Protein AF-A0A2E0TQI2-F1 (afdb_monomer_lite)

Structure (mmCIF, N/CA/C/O backbone):
data_AF-A0A2E0TQI2-F1
#
_entry.id   AF-A0A2E0TQI2-F1
#
loop_
_atom_site.group_PDB
_atom_site.id
_atom_site.type_symbol
_atom_site.label_atom_id
_atom_site.label_alt_id
_atom_site.label_comp_id
_atom_site.label_asym_id
_atom_site.label_entity_id
_atom_site.label_seq_id
_atom_site.pdbx_PDB_ins_code
_atom_site.Cartn_x
_atom_site.Cartn_y
_atom_site.Cartn_z
_atom_site.occupancy
_atom_site.B_iso_or_equiv
_atom_site.auth_seq_id
_atom_site.auth_comp_id
_atom_site.auth_asym_id
_atom_site.auth_atom_id
_atom_site.pdbx_PDB_model_num
ATOM 1 N N . MET A 1 1 ? -27.363 -9.338 -0.831 1.00 53.69 1 MET A N 1
ATOM 2 C CA . MET A 1 1 ? -25.923 -9.443 -0.491 1.00 53.69 1 MET A CA 1
ATOM 3 C C . MET A 1 1 ? -25.795 -8.972 0.951 1.00 53.69 1 MET A C 1
ATOM 5 O O . MET A 1 1 ? -26.418 -7.969 1.257 1.00 53.69 1 MET A O 1
ATOM 9 N N . LYS A 1 2 ? -25.133 -9.708 1.853 1.00 69.56 2 LYS A N 1
ATOM 10 C CA . LYS A 1 2 ? -25.004 -9.279 3.259 1.00 69.56 2 LYS A CA 1
ATOM 11 C C . LYS A 1 2 ? -24.060 -8.075 3.327 1.00 69.56 2 LYS A C 1
ATOM 13 O O . LYS A 1 2 ? -22.975 -8.151 2.749 1.00 69.56 2 LYS A O 1
ATOM 18 N N . ASP A 1 3 ? -24.456 -7.010 4.017 1.00 83.31 3 ASP A N 1
ATOM 19 C CA . ASP A 1 3 ? -23.574 -5.866 4.237 1.00 83.31 3 ASP A CA 1
ATOM 20 C C . ASP A 1 3 ? -22.391 -6.294 5.104 1.00 83.31 3 ASP A C 1
ATOM 22 O O . ASP A 1 3 ? -22.554 -6.829 6.202 1.00 83.31 3 ASP A O 1
ATOM 26 N N . LEU A 1 4 ? -21.185 -6.103 4.568 1.00 86.12 4 LEU A N 1
ATOM 27 C CA . LEU A 1 4 ? -19.954 -6.399 5.286 1.00 86.12 4 LEU A CA 1
ATOM 28 C C . LEU A 1 4 ? -19.743 -5.354 6.373 1.00 86.12 4 LEU A C 1
ATOM 30 O O . LEU A 1 4 ? -19.787 -4.144 6.107 1.00 86.12 4 LEU A O 1
ATOM 34 N N . THR A 1 5 ? -19.403 -5.825 7.570 1.00 93.19 5 THR A N 1
ATOM 35 C CA . THR A 1 5 ? -18.868 -4.951 8.612 1.00 93.19 5 THR A CA 1
ATOM 36 C C . THR A 1 5 ? -17.603 -4.249 8.098 1.00 93.19 5 THR A C 1
ATOM 38 O O . THR A 1 5 ? -16.902 -4.788 7.228 1.00 93.19 5 THR A O 1
ATOM 41 N N . PRO A 1 6 ? -17.248 -3.066 8.635 1.00 92.88 6 PRO A N 1
ATOM 42 C CA . PRO A 1 6 ? -16.005 -2.390 8.261 1.00 92.88 6 PRO A CA 1
ATOM 43 C C . PRO A 1 6 ? -14.792 -3.320 8.368 1.00 92.88 6 PRO A C 1
ATOM 45 O O . PRO A 1 6 ? -13.967 -3.393 7.461 1.00 92.88 6 PRO A O 1
ATOM 48 N N . ARG A 1 7 ? -14.742 -4.132 9.431 1.00 93.50 7 ARG A N 1
ATOM 49 C CA . ARG A 1 7 ? -13.657 -5.085 9.657 1.00 93.50 7 ARG A CA 1
ATOM 50 C C . ARG A 1 7 ? -13.542 -6.133 8.548 1.00 93.50 7 ARG A C 1
ATOM 52 O O . ARG A 1 7 ? -12.445 -6.339 8.032 1.00 93.50 7 ARG A O 1
ATOM 59 N N . GLU A 1 8 ? -14.647 -6.774 8.175 1.00 95.56 8 GLU A N 1
ATOM 60 C CA . GLU A 1 8 ? -14.658 -7.780 7.104 1.00 95.56 8 GLU A CA 1
ATOM 61 C C . GLU A 1 8 ? -14.250 -7.164 5.762 1.00 95.56 8 GLU A C 1
ATOM 63 O O . GLU A 1 8 ? -13.475 -7.756 5.009 1.00 95.56 8 GLU A O 1
ATOM 68 N N . ARG A 1 9 ? -14.708 -5.939 5.481 1.00 96.62 9 ARG A N 1
ATOM 69 C CA . ARG A 1 9 ? -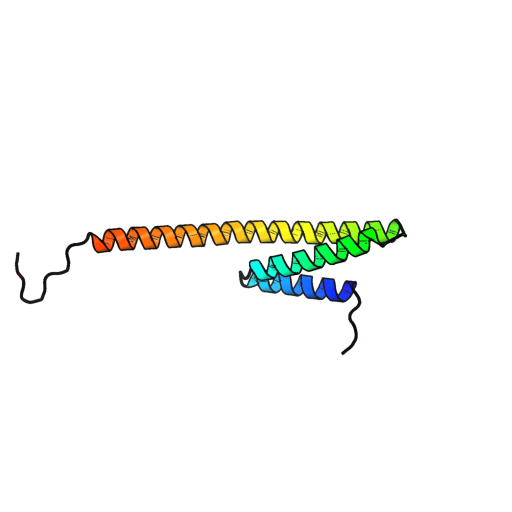14.332 -5.199 4.271 1.00 96.62 9 ARG A CA 1
ATOM 70 C C . ARG A 1 9 ? -12.830 -4.936 4.208 1.00 96.62 9 ARG A C 1
ATOM 72 O O . ARG A 1 9 ? -12.211 -5.173 3.168 1.00 96.62 9 ARG A O 1
ATOM 79 N N . TRP A 1 10 ? -12.229 -4.494 5.313 1.00 97.81 10 TRP A N 1
ATOM 80 C CA . TRP A 1 10 ? -10.784 -4.280 5.384 1.00 97.81 10 TRP A CA 1
ATOM 81 C C . TRP A 1 10 ? -10.017 -5.572 5.133 1.00 97.81 10 TRP A C 1
ATOM 83 O O . TRP A 1 10 ? -9.047 -5.569 4.377 1.00 97.81 10 TRP A O 1
ATOM 93 N N . ASP A 1 11 ? -10.460 -6.684 5.719 1.00 96.94 11 ASP A N 1
ATOM 94 C CA . ASP A 1 11 ? -9.809 -7.980 5.537 1.00 96.94 11 ASP A CA 1
ATOM 95 C C . ASP A 1 11 ? -9.910 -8.462 4.073 1.00 96.94 11 ASP A C 1
ATOM 97 O O . ASP A 1 11 ? -8.914 -8.928 3.510 1.00 96.94 11 ASP A O 1
ATOM 101 N N . VAL A 1 12 ? -11.042 -8.234 3.393 1.00 97.50 12 VAL A N 1
ATOM 102 C CA . VAL A 1 12 ? -11.177 -8.477 1.943 1.00 97.50 12 VAL A CA 1
ATOM 103 C C . VAL A 1 12 ? -10.171 -7.646 1.143 1.00 97.50 12 VAL A C 1
ATOM 105 O O . VAL A 1 12 ? -9.464 -8.186 0.287 1.00 97.50 12 VAL A O 1
ATOM 108 N N . TRP A 1 13 ? -10.052 -6.346 1.420 1.00 98.19 13 TRP A N 1
ATOM 109 C CA . TRP A 1 13 ? -9.090 -5.488 0.721 1.00 98.19 13 TRP A CA 1
ATOM 110 C C . TRP A 1 13 ? -7.640 -5.867 1.012 1.00 98.19 13 TRP A C 1
ATOM 112 O O . TRP A 1 13 ? -6.810 -5.818 0.105 1.00 98.19 13 TRP A O 1
ATOM 122 N N . MET A 1 14 ? -7.329 -6.319 2.226 1.00 98.19 14 MET A N 1
ATOM 123 C CA . MET A 1 14 ? -6.005 -6.843 2.573 1.00 98.19 14 MET A CA 1
ATOM 124 C C . MET A 1 14 ? -5.658 -8.094 1.756 1.00 98.19 14 MET A C 1
ATOM 126 O O . MET A 1 14 ? -4.534 -8.218 1.258 1.00 98.19 14 MET A O 1
ATOM 130 N N . VAL A 1 15 ? -6.617 -9.008 1.569 1.00 98.06 15 VAL A N 1
ATOM 131 C CA . VAL A 1 15 ? -6.437 -10.194 0.716 1.00 98.06 15 VAL A CA 1
ATOM 132 C C . VAL A 1 15 ? -6.270 -9.793 -0.750 1.00 98.06 15 VAL A C 1
ATOM 134 O O . VAL A 1 15 ? -5.374 -10.308 -1.424 1.00 98.06 15 VAL A O 1
ATOM 137 N N . GLN A 1 16 ? -7.081 -8.857 -1.247 1.00 98.25 16 GLN A N 1
ATOM 138 C CA . GLN A 1 16 ? -6.953 -8.336 -2.611 1.00 98.25 16 GLN A CA 1
ATOM 139 C C . GLN A 1 16 ? -5.583 -7.692 -2.838 1.00 98.25 16 GLN A C 1
ATOM 141 O O . GLN A 1 16 ? -4.908 -8.046 -3.803 1.00 98.25 16 GLN A O 1
ATOM 146 N N . ALA A 1 17 ? -5.122 -6.840 -1.918 1.00 98.38 17 ALA A N 1
ATOM 147 C CA . ALA A 1 17 ? -3.803 -6.220 -1.988 1.00 98.38 17 ALA A CA 1
ATOM 148 C C . ALA A 1 17 ? -2.686 -7.265 -2.101 1.00 98.38 17 ALA A C 1
ATOM 150 O O . ALA A 1 17 ? -1.793 -7.156 -2.940 1.00 98.38 17 ALA A O 1
ATOM 151 N N . GLN A 1 18 ? -2.763 -8.327 -1.294 1.00 97.88 18 GLN A N 1
ATOM 152 C CA . GLN A 1 18 ? -1.792 -9.416 -1.332 1.00 97.88 18 GLN A CA 1
ATOM 153 C C . GLN A 1 18 ? -1.830 -10.193 -2.656 1.00 97.88 18 GLN A C 1
ATOM 155 O O . GLN A 1 18 ? -0.776 -10.614 -3.137 1.00 97.88 18 GLN A O 1
ATOM 160 N N . ARG A 1 19 ? -3.016 -10.401 -3.242 1.00 98.38 19 ARG A N 1
ATOM 161 C CA . ARG A 1 19 ? -3.175 -11.064 -4.547 1.00 98.38 19 ARG A CA 1
ATOM 162 C C . ARG A 1 19 ? -2.636 -10.205 -5.689 1.00 98.38 19 ARG A C 1
ATOM 164 O O . ARG A 1 19 ? -1.938 -10.743 -6.540 1.00 98.38 19 ARG A O 1
ATOM 171 N N . PHE A 1 20 ? -2.896 -8.899 -5.677 1.00 98.50 20 PHE A N 1
ATOM 172 C CA . PHE A 1 20 ? -2.345 -7.968 -6.662 1.00 98.50 20 PHE A CA 1
ATOM 173 C C . PHE A 1 20 ? -0.819 -7.921 -6.598 1.00 98.50 20 PHE A C 1
ATOM 175 O O . PHE A 1 20 ? -0.162 -8.121 -7.615 1.00 98.50 20 PHE A O 1
ATOM 182 N N . ALA A 1 21 ? -0.246 -7.809 -5.398 1.00 97.81 21 ALA A N 1
ATOM 183 C CA . ALA A 1 21 ? 1.205 -7.801 -5.224 1.00 97.81 21 ALA A CA 1
ATOM 184 C C . ALA A 1 21 ? 1.885 -9.109 -5.669 1.00 97.81 21 ALA A C 1
ATOM 186 O O . ALA A 1 21 ? 3.018 -9.074 -6.134 1.00 97.81 21 ALA A O 1
ATOM 187 N N . ARG A 1 22 ? 1.211 -10.265 -5.550 1.00 97.19 22 ARG A N 1
ATOM 188 C CA . ARG A 1 22 ? 1.719 -11.552 -6.074 1.00 97.19 22 ARG A CA 1
ATOM 189 C C . ARG A 1 22 ? 1.765 -11.608 -7.600 1.00 97.19 22 ARG A C 1
ATOM 191 O O . ARG A 1 22 ? 2.492 -12.430 -8.135 1.00 97.19 22 ARG A O 1
ATOM 198 N N . ARG A 1 23 ? 0.972 -10.779 -8.276 1.00 97.81 23 ARG A N 1
ATOM 199 C CA . ARG A 1 23 ? 0.923 -10.664 -9.739 1.00 97.81 23 ARG A CA 1
ATOM 200 C C . ARG A 1 23 ? 1.689 -9.438 -10.241 1.00 97.81 23 ARG A C 1
ATOM 202 O O . ARG A 1 23 ? 1.418 -8.985 -11.342 1.00 97.81 23 ARG A O 1
ATOM 209 N N . GLU A 1 24 ? 2.543 -8.852 -9.397 1.00 97.31 24 GLU A N 1
ATOM 210 C CA . GLU A 1 24 ? 3.282 -7.610 -9.679 1.00 97.31 24 GLU A CA 1
ATOM 211 C C . GLU A 1 24 ? 2.391 -6.405 -10.046 1.00 97.31 24 GLU A C 1
ATOM 213 O O . GLU A 1 24 ? 2.872 -5.364 -10.483 1.00 97.31 24 GLU A O 1
ATOM 218 N N . ASN A 1 25 ? 1.079 -6.486 -9.791 1.00 97.88 25 ASN A N 1
ATOM 219 C CA . ASN A 1 25 ? 0.162 -5.362 -9.943 1.00 97.88 25 ASN A CA 1
ATOM 220 C C . ASN A 1 25 ? 0.239 -4.481 -8.688 1.00 97.88 25 ASN A C 1
ATOM 222 O O . ASN A 1 25 ? -0.637 -4.471 -7.818 1.00 97.88 25 ASN A O 1
ATOM 226 N N . TYR A 1 26 ? 1.367 -3.795 -8.542 1.00 97.75 26 TYR A N 1
ATOM 227 C CA . TYR A 1 26 ? 1.676 -3.052 -7.329 1.00 97.75 26 TYR A CA 1
ATOM 228 C C . TYR A 1 26 ? 0.807 -1.808 -7.135 1.00 97.75 26 TYR A C 1
ATOM 230 O O . TYR A 1 26 ? 0.516 -1.456 -5.993 1.00 97.75 26 TYR A O 1
ATOM 238 N N . ILE A 1 27 ? 0.358 -1.166 -8.217 1.00 97.12 27 ILE A N 1
ATOM 239 C CA . ILE A 1 27 ? -0.497 0.026 -8.139 1.00 97.12 27 ILE A CA 1
ATOM 240 C C . ILE A 1 27 ? -1.834 -0.320 -7.481 1.00 97.12 27 ILE A C 1
ATOM 242 O O . ILE A 1 27 ? -2.203 0.311 -6.488 1.00 97.12 27 ILE A O 1
ATOM 246 N N . ASP A 1 28 ? -2.501 -1.383 -7.935 1.00 98.25 28 ASP A N 1
ATOM 247 C CA . ASP A 1 28 ? -3.760 -1.825 -7.329 1.00 98.25 28 ASP A CA 1
ATOM 248 C C . ASP A 1 28 ? -3.552 -2.351 -5.904 1.00 98.25 28 ASP A C 1
ATOM 250 O O . ASP A 1 28 ? -4.381 -2.117 -5.018 1.00 98.25 28 ASP A O 1
ATOM 254 N N . ALA A 1 29 ? -2.421 -3.017 -5.639 1.00 98.56 29 ALA A N 1
ATOM 255 C CA . ALA A 1 29 ? -2.073 -3.459 -4.292 1.00 98.56 29 ALA A CA 1
ATOM 256 C C . ALA A 1 29 ? -1.948 -2.281 -3.310 1.00 98.56 29 ALA A C 1
ATOM 258 O O . ALA A 1 29 ? -2.539 -2.302 -2.225 1.00 98.56 29 ALA A O 1
ATOM 259 N N . LEU A 1 30 ? -1.206 -1.242 -3.699 1.00 98.50 30 LEU A N 1
ATOM 260 C CA . LEU A 1 30 ? -1.024 -0.026 -2.908 1.00 98.50 30 LEU A CA 1
ATOM 261 C C . LEU A 1 30 ? -2.334 0.758 -2.775 1.00 98.50 30 LEU A C 1
ATOM 263 O O . LEU A 1 30 ? -2.624 1.268 -1.692 1.00 98.50 30 LEU A O 1
ATOM 267 N N . GLY A 1 31 ? -3.159 0.792 -3.826 1.00 98.38 31 GLY A N 1
ATOM 268 C CA . GLY A 1 31 ? -4.490 1.397 -3.804 1.00 98.38 31 GLY A CA 1
ATOM 269 C C . GLY A 1 31 ? -5.398 0.769 -2.745 1.00 98.38 31 GLY A C 1
ATOM 270 O O . GLY A 1 31 ? -5.974 1.480 -1.920 1.00 98.38 31 GLY A O 1
ATOM 271 N N . ARG A 1 32 ? -5.459 -0.569 -2.682 1.00 98.38 32 ARG A N 1
ATOM 272 C CA . ARG A 1 32 ? -6.238 -1.283 -1.654 1.00 98.38 32 ARG A CA 1
ATOM 273 C C . ARG A 1 32 ? -5.745 -0.990 -0.240 1.00 98.38 32 ARG A C 1
ATOM 275 O O . ARG A 1 32 ? -6.559 -0.751 0.646 1.00 98.38 32 ARG A O 1
ATOM 282 N N . LEU A 1 33 ? -4.430 -0.949 -0.024 1.00 98.50 33 LEU A N 1
ATOM 283 C CA . LEU A 1 33 ? -3.871 -0.627 1.294 1.00 98.50 33 LEU A CA 1
ATOM 284 C C . LEU A 1 33 ? -4.121 0.824 1.703 1.00 98.50 33 LEU A C 1
ATOM 286 O O . LEU A 1 33 ? -4.359 1.083 2.880 1.00 98.50 33 LEU A O 1
ATOM 290 N N . ARG A 1 34 ? -4.124 1.762 0.750 1.00 98.38 34 ARG A N 1
ATOM 291 C CA . ARG A 1 34 ? -4.495 3.158 1.007 1.00 98.38 34 ARG A CA 1
ATOM 292 C C . ARG A 1 34 ? -5.954 3.282 1.448 1.00 98.38 34 ARG A C 1
ATOM 294 O O . ARG A 1 34 ? -6.221 4.034 2.378 1.00 98.38 34 ARG A O 1
ATOM 301 N N . LEU A 1 35 ? -6.871 2.539 0.824 1.00 97.81 35 LEU A N 1
ATOM 302 C CA . LEU A 1 35 ? -8.283 2.523 1.228 1.00 97.81 35 LEU A CA 1
ATOM 303 C C . LEU A 1 35 ? -8.463 1.980 2.649 1.00 97.81 35 LEU A C 1
ATOM 305 O O . LEU A 1 35 ? -9.151 2.609 3.447 1.00 97.81 35 LEU A O 1
ATOM 309 N N . VAL A 1 36 ? -7.797 0.867 2.985 1.00 98.31 36 VAL A N 1
ATOM 310 C CA . VAL A 1 36 ? -7.828 0.319 4.352 1.00 98.31 36 VAL A CA 1
ATOM 311 C C . VAL A 1 36 ? -7.287 1.336 5.355 1.00 98.31 36 VAL A C 1
ATOM 313 O O . VAL A 1 36 ? -7.918 1.562 6.378 1.00 98.31 36 VAL A O 1
ATOM 316 N N . LEU A 1 37 ? -6.138 1.962 5.077 1.00 98.44 37 LEU A N 1
ATOM 317 C CA . LEU A 1 37 ? -5.566 2.966 5.980 1.00 98.44 37 LEU A CA 1
ATOM 318 C C . LEU A 1 37 ? -6.514 4.146 6.195 1.00 98.44 37 LEU A C 1
ATOM 320 O O . LEU A 1 37 ? -6.695 4.550 7.333 1.00 98.44 37 LEU A O 1
ATOM 324 N N . ARG A 1 38 ? -7.153 4.654 5.136 1.00 98.38 38 ARG A N 1
ATOM 325 C CA . ARG A 1 38 ? -8.118 5.754 5.256 1.00 98.38 38 ARG A CA 1
ATOM 326 C C . ARG A 1 38 ? -9.277 5.391 6.188 1.00 98.38 38 ARG A C 1
ATOM 328 O O . ARG A 1 38 ? -9.537 6.124 7.131 1.00 98.38 38 ARG A O 1
ATOM 335 N N . GLU A 1 39 ? -9.932 4.253 5.957 1.00 98.25 39 GLU A N 1
ATOM 336 C CA . GLU A 1 39 ? -11.081 3.851 6.784 1.00 98.25 39 GLU A CA 1
ATOM 337 C C . GLU A 1 39 ? -10.683 3.516 8.228 1.00 98.25 39 GLU A C 1
ATOM 339 O O . GLU A 1 39 ? -11.443 3.768 9.159 1.00 98.25 39 GLU A O 1
ATOM 344 N N . VAL A 1 40 ? -9.488 2.957 8.440 1.00 98.12 40 VAL A N 1
ATOM 345 C CA . VAL A 1 40 ? -8.985 2.701 9.795 1.00 98.12 40 VAL A CA 1
ATOM 346 C C . VAL A 1 40 ? -8.659 4.011 10.511 1.00 98.12 40 VAL A C 1
ATOM 348 O O . VAL A 1 40 ? -8.917 4.102 11.706 1.00 98.12 40 VAL A O 1
ATOM 351 N N . ASP A 1 41 ? -8.134 5.021 9.817 1.00 98.31 41 ASP A N 1
ATOM 352 C CA . ASP A 1 41 ? -7.827 6.331 10.407 1.00 98.31 41 ASP A CA 1
ATOM 353 C C . ASP A 1 41 ? -9.109 7.047 10.846 1.00 98.31 41 ASP A C 1
ATOM 355 O O . ASP A 1 41 ? -9.171 7.569 11.960 1.00 98.31 41 ASP A O 1
ATOM 359 N N . GLU A 1 42 ? -10.158 6.979 10.025 1.00 98.00 42 GLU A N 1
ATOM 360 C CA . GLU A 1 42 ? -11.501 7.455 10.375 1.00 98.00 42 GLU A CA 1
ATOM 361 C C . GLU A 1 42 ? -12.065 6.700 11.593 1.00 98.00 42 GLU A C 1
ATOM 363 O O . GLU A 1 42 ? -12.552 7.321 12.538 1.00 98.00 42 GLU A O 1
ATOM 368 N N . ALA A 1 43 ? -11.929 5.369 11.631 1.00 97.56 43 ALA A N 1
ATOM 369 C CA . ALA A 1 43 ? -12.379 4.562 12.766 1.00 97.56 43 ALA A CA 1
ATOM 370 C C . ALA A 1 43 ? -11.602 4.868 14.061 1.00 97.56 43 ALA A C 1
ATOM 372 O O . ALA A 1 43 ? -12.197 4.931 15.131 1.00 97.56 43 ALA A O 1
ATOM 373 N N . VAL A 1 44 ? -10.284 5.089 13.986 1.00 97.75 44 VAL A N 1
ATOM 374 C CA . VAL A 1 44 ? -9.454 5.490 15.140 1.00 97.75 44 VAL A CA 1
ATOM 375 C C . VAL A 1 44 ? -9.873 6.861 15.674 1.00 97.75 44 VAL A C 1
ATOM 377 O O . VAL A 1 44 ? -9.835 7.080 16.886 1.00 97.75 44 VAL A O 1
ATOM 380 N N . ALA A 1 45 ? -10.241 7.790 14.787 1.00 97.56 45 ALA A N 1
ATOM 381 C CA . ALA A 1 45 ? -10.685 9.126 15.170 1.00 97.56 45 ALA A CA 1
ATOM 382 C C . ALA A 1 45 ? -12.063 9.112 15.852 1.00 97.56 45 ALA A C 1
ATOM 384 O O . ALA A 1 45 ? -12.271 9.868 16.798 1.00 97.56 45 ALA A O 1
ATOM 385 N N . ALA A 1 46 ? -12.971 8.243 15.399 1.00 97.31 46 ALA A N 1
ATOM 386 C CA . ALA A 1 46 ? -14.327 8.124 15.934 1.00 97.31 46 ALA A CA 1
ATOM 387 C C . ALA A 1 46 ? -14.434 7.254 17.203 1.00 97.31 46 ALA A C 1
ATOM 389 O O . ALA A 1 46 ? -15.426 7.350 17.922 1.00 97.31 46 ALA A O 1
ATOM 390 N N . GLU A 1 47 ? -13.448 6.396 17.480 1.00 97.69 47 GLU A N 1
ATOM 391 C CA . GLU A 1 47 ? -13.487 5.469 18.615 1.00 97.69 47 GLU A CA 1
ATOM 392 C C . GLU A 1 47 ? -13.209 6.173 19.953 1.00 97.69 47 GLU A C 1
ATOM 394 O O . GLU A 1 47 ? -12.153 6.788 20.151 1.00 97.69 47 GLU A O 1
ATOM 399 N N . ALA A 1 48 ? -14.154 6.033 20.885 1.00 97.06 48 ALA A N 1
ATOM 400 C CA . ALA A 1 48 ? -14.097 6.634 22.213 1.00 97.06 48 ALA A CA 1
ATOM 401 C C . ALA A 1 48 ? -13.475 5.694 23.254 1.00 97.06 48 ALA A C 1
ATOM 403 O O . ALA A 1 48 ? -12.837 6.177 24.189 1.00 97.06 48 ALA A O 1
ATOM 404 N N . ASP A 1 49 ? -13.620 4.370 23.100 1.00 98.00 49 ASP A N 1
ATOM 405 C CA . ASP A 1 49 ? -13.006 3.407 24.018 1.00 98.00 49 ASP A CA 1
ATOM 406 C C . ASP A 1 49 ? -11.481 3.336 23.786 1.00 98.00 49 ASP A C 1
ATOM 408 O O . ASP A 1 49 ? -11.035 2.881 22.723 1.00 98.00 49 ASP A O 1
ATOM 412 N N . PRO A 1 50 ? -10.640 3.701 24.777 1.00 97.38 50 PRO A N 1
ATOM 413 C CA . PRO A 1 50 ? -9.186 3.633 24.641 1.00 97.38 50 PRO A CA 1
ATOM 414 C C . PRO A 1 50 ? -8.668 2.226 24.308 1.00 97.38 50 PRO A C 1
ATOM 416 O O . PRO A 1 50 ? -7.662 2.080 23.601 1.00 97.38 50 PRO A O 1
ATOM 419 N N . ALA A 1 51 ? -9.330 1.172 24.796 1.00 97.62 51 ALA A N 1
ATOM 420 C CA . ALA A 1 51 ? -8.911 -0.202 24.543 1.00 97.62 51 ALA A CA 1
ATOM 421 C C . ALA A 1 51 ? -9.200 -0.624 23.093 1.00 97.62 51 ALA A C 1
ATOM 423 O O . ALA A 1 51 ? -8.323 -1.200 22.433 1.00 97.62 51 ALA A O 1
ATOM 424 N N . ALA A 1 52 ? -10.394 -0.322 22.577 1.00 96.94 52 ALA A N 1
ATOM 425 C CA . ALA A 1 52 ? -10.746 -0.511 21.172 1.00 96.94 52 ALA A CA 1
ATOM 426 C C . ALA A 1 52 ? -9.863 0.336 20.242 1.00 96.94 52 ALA A C 1
ATOM 428 O O . ALA A 1 52 ? -9.278 -0.199 19.292 1.00 96.94 52 ALA A O 1
ATOM 429 N N . LYS A 1 53 ? -9.645 1.613 20.574 1.00 98.12 53 LYS A N 1
ATOM 430 C CA . LYS A 1 53 ? -8.786 2.524 19.809 1.00 98.12 53 LYS A CA 1
ATOM 431 C C . LYS A 1 53 ? -7.363 1.988 19.661 1.00 98.12 53 LYS A C 1
ATOM 433 O O . LYS A 1 53 ? -6.845 1.883 18.549 1.00 98.12 53 LYS A O 1
ATOM 438 N N . LYS A 1 54 ? -6.766 1.493 20.750 1.00 98.19 54 LYS A N 1
ATOM 439 C CA . LYS A 1 54 ? -5.437 0.857 20.726 1.00 98.19 54 LYS A CA 1
ATOM 440 C C . LYS A 1 54 ? -5.383 -0.380 19.819 1.00 98.19 54 LYS A C 1
ATOM 442 O O . LYS A 1 54 ? -4.349 -0.667 19.208 1.00 98.19 54 LYS A O 1
ATOM 447 N N . LYS A 1 55 ? -6.472 -1.154 19.715 1.00 97.62 55 LYS A N 1
ATOM 448 C CA . LYS A 1 55 ? -6.549 -2.295 18.780 1.00 97.62 55 LYS A CA 1
ATOM 449 C C . LYS A 1 55 ? -6.570 -1.817 17.325 1.00 97.62 55 LYS A C 1
ATOM 451 O O . LYS A 1 55 ? -5.876 -2.419 16.499 1.00 97.62 55 LYS A O 1
ATOM 456 N N . LEU A 1 56 ? -7.306 -0.745 17.026 1.00 98.12 56 LEU A N 1
ATOM 457 C CA . LEU A 1 56 ? -7.355 -0.135 15.695 1.00 98.12 56 LEU A CA 1
ATOM 458 C C . LEU A 1 56 ? -5.997 0.447 15.287 1.00 98.12 56 LEU A C 1
ATOM 460 O O . LEU A 1 56 ? -5.512 0.136 14.203 1.00 98.12 56 LEU A O 1
ATOM 464 N N . GLU A 1 57 ? -5.310 1.164 16.175 1.00 98.19 57 GLU A N 1
ATOM 465 C CA . GLU A 1 57 ? -3.962 1.694 15.917 1.00 98.19 57 GLU A CA 1
ATOM 466 C C . GLU A 1 57 ? -2.946 0.580 15.628 1.00 98.19 57 GLU A C 1
ATOM 468 O O . GLU A 1 57 ? -2.163 0.649 14.676 1.00 98.19 57 GLU A O 1
ATOM 473 N N . ARG A 1 58 ? -2.988 -0.522 16.387 1.00 98.31 58 ARG A N 1
ATOM 474 C CA . ARG A 1 58 ? -2.156 -1.703 16.096 1.00 98.31 58 ARG A CA 1
ATOM 475 C C . ARG A 1 58 ? -2.463 -2.285 14.722 1.00 98.31 58 ARG A C 1
ATOM 477 O O . ARG A 1 58 ? -1.542 -2.717 14.024 1.00 98.31 58 ARG A O 1
ATOM 484 N N . PHE A 1 59 ? -3.736 -2.341 14.334 1.00 97.88 59 PHE A N 1
ATOM 485 C CA . PHE A 1 59 ? -4.118 -2.792 13.001 1.00 97.88 59 PHE A CA 1
ATOM 486 C C . PHE A 1 59 ? -3.597 -1.836 11.925 1.00 97.88 59 PHE A C 1
ATOM 488 O O . PHE A 1 59 ? -2.909 -2.296 11.013 1.00 97.88 59 PHE A O 1
ATOM 495 N N . ARG A 1 60 ? -3.805 -0.526 12.089 1.00 98.38 60 ARG A N 1
ATOM 496 C CA . ARG A 1 60 ? -3.267 0.534 11.229 1.00 98.38 60 ARG A CA 1
ATOM 497 C C . ARG A 1 60 ? -1.768 0.363 10.989 1.00 98.38 60 ARG A C 1
ATOM 499 O O . ARG A 1 60 ? -1.330 0.301 9.843 1.00 98.38 60 ARG A O 1
ATOM 506 N N . HIS A 1 61 ? -0.981 0.182 12.052 1.00 98.44 61 HIS A N 1
ATOM 507 C CA . HIS A 1 61 ? 0.462 -0.044 11.941 1.00 98.44 61 HIS A CA 1
ATOM 508 C C . HIS A 1 61 ? 0.815 -1.311 11.151 1.00 98.44 61 HIS A C 1
ATOM 510 O O . HIS A 1 61 ? 1.783 -1.318 10.390 1.00 98.44 61 HIS A O 1
ATOM 516 N N . ARG A 1 62 ? 0.045 -2.401 11.284 1.00 98.00 62 ARG A N 1
ATOM 517 C CA . ARG A 1 62 ? 0.257 -3.604 10.458 1.00 98.00 62 ARG A CA 1
ATOM 518 C C . ARG A 1 62 ? -0.009 -3.333 8.978 1.00 98.00 62 ARG A C 1
ATOM 520 O O . ARG A 1 62 ? 0.763 -3.806 8.144 1.00 98.00 62 ARG A O 1
ATOM 527 N N . VAL A 1 63 ? -1.068 -2.592 8.661 1.00 98.25 63 VAL A N 1
ATOM 528 C CA . VAL A 1 63 ? -1.413 -2.224 7.281 1.00 98.25 63 VAL A CA 1
ATOM 529 C C . VAL A 1 63 ? -0.334 -1.314 6.689 1.00 98.25 63 VAL A C 1
ATOM 531 O O . VAL A 1 63 ? 0.154 -1.598 5.596 1.00 98.25 63 VAL A O 1
ATOM 534 N N . ALA A 1 64 ? 0.118 -0.304 7.438 1.00 98.50 64 ALA A N 1
ATOM 535 C CA . ALA A 1 64 ? 1.186 0.606 7.024 1.00 98.50 64 ALA A CA 1
ATOM 536 C C . ALA A 1 64 ? 2.492 -0.147 6.722 1.00 98.50 64 ALA A C 1
ATOM 538 O O . ALA A 1 64 ? 3.007 -0.050 5.614 1.00 98.50 64 ALA A O 1
ATOM 539 N N . ARG A 1 65 ? 2.950 -1.026 7.628 1.00 98.31 65 ARG A N 1
ATOM 540 C CA . ARG A 1 65 ? 4.145 -1.857 7.379 1.00 98.31 65 ARG A CA 1
ATOM 541 C C . ARG A 1 65 ? 4.018 -2.722 6.126 1.00 98.31 65 ARG A C 1
ATOM 543 O O . ARG A 1 65 ? 5.001 -2.945 5.426 1.00 98.31 65 ARG A O 1
ATOM 550 N N . ARG A 1 66 ? 2.823 -3.251 5.839 1.00 97.62 66 ARG A N 1
ATOM 551 C CA . ARG A 1 66 ? 2.597 -4.031 4.614 1.00 97.62 66 ARG A CA 1
ATOM 552 C C . ARG A 1 66 ? 2.624 -3.145 3.368 1.00 97.62 66 ARG A C 1
ATOM 554 O O . ARG A 1 66 ? 3.188 -3.576 2.366 1.00 97.62 66 ARG A O 1
ATOM 561 N N . ARG A 1 67 ? 2.064 -1.934 3.430 1.00 98.44 67 ARG A N 1
ATOM 562 C CA . ARG A 1 67 ? 2.144 -0.942 2.347 1.00 98.44 67 ARG A CA 1
ATOM 563 C C . ARG A 1 67 ? 3.594 -0.608 2.035 1.00 98.44 67 ARG A C 1
ATOM 565 O O . ARG A 1 67 ? 3.970 -0.689 0.874 1.00 98.44 67 ARG A O 1
ATOM 572 N N . ASP A 1 68 ? 4.395 -0.316 3.053 1.00 98.31 68 ASP A N 1
ATOM 573 C CA . ASP A 1 68 ? 5.787 0.106 2.869 1.00 98.31 68 ASP A CA 1
ATOM 574 C C . ASP A 1 68 ? 6.627 -1.015 2.236 1.00 98.31 68 ASP A C 1
ATOM 576 O O . ASP A 1 68 ? 7.324 -0.786 1.255 1.00 98.31 68 ASP A O 1
ATOM 580 N N . ARG A 1 69 ? 6.438 -2.270 2.668 1.00 98.06 69 ARG A N 1
ATOM 581 C CA . ARG A 1 69 ? 7.077 -3.436 2.024 1.00 98.06 69 ARG A CA 1
ATOM 582 C C . ARG A 1 69 ? 6.666 -3.636 0.564 1.00 98.06 69 ARG A C 1
ATOM 584 O O . ARG A 1 69 ? 7.462 -4.091 -0.248 1.00 98.06 69 ARG A O 1
ATOM 591 N N . ILE A 1 70 ? 5.399 -3.395 0.225 1.00 98.00 70 ILE A N 1
ATOM 592 C CA . ILE A 1 70 ? 4.935 -3.498 -1.169 1.00 98.00 70 ILE A CA 1
ATOM 593 C C . ILE A 1 70 ? 5.479 -2.332 -1.994 1.00 98.00 70 ILE A C 1
ATOM 595 O O . ILE A 1 70 ? 5.819 -2.529 -3.157 1.00 98.00 70 ILE A O 1
ATOM 599 N N . ARG A 1 71 ? 5.586 -1.144 -1.395 1.00 98.19 71 ARG A N 1
ATOM 600 C CA . ARG A 1 71 ? 6.144 0.047 -2.030 1.00 98.19 71 ARG A CA 1
ATOM 601 C C . ARG A 1 71 ? 7.614 -0.148 -2.393 1.00 98.19 71 ARG A C 1
ATOM 603 O O . ARG A 1 71 ? 7.973 0.127 -3.526 1.00 98.19 71 ARG A O 1
ATOM 610 N N . GLU A 1 72 ? 8.408 -0.702 -1.486 1.00 98.19 72 GLU A N 1
ATOM 611 C CA . GLU A 1 72 ? 9.808 -1.052 -1.745 1.00 98.19 72 GLU A CA 1
ATOM 612 C C . GLU A 1 72 ? 9.933 -2.007 -2.945 1.00 98.19 72 GLU A C 1
ATOM 614 O O . GLU A 1 72 ? 10.649 -1.727 -3.902 1.00 98.19 72 GLU A O 1
ATOM 619 N N . LYS A 1 73 ? 9.139 -3.090 -2.966 1.00 97.56 73 LYS A N 1
ATOM 620 C CA . LYS A 1 73 ? 9.113 -4.028 -4.103 1.00 97.56 73 LYS A CA 1
ATOM 621 C C . LYS A 1 73 ? 8.704 -3.361 -5.413 1.00 97.56 73 LYS A C 1
ATOM 623 O O . LYS A 1 73 ? 9.282 -3.662 -6.453 1.00 97.56 73 LYS A O 1
ATOM 628 N N . PHE A 1 74 ? 7.709 -2.479 -5.362 1.00 97.75 74 PHE A N 1
ATOM 629 C CA . PHE A 1 74 ? 7.277 -1.708 -6.521 1.00 97.75 74 PHE A CA 1
ATOM 630 C C . PHE A 1 74 ? 8.402 -0.830 -7.061 1.00 97.75 74 PHE A C 1
ATOM 632 O O . PHE A 1 74 ? 8.607 -0.791 -8.268 1.00 97.75 74 PHE A O 1
ATOM 639 N N . GLU A 1 75 ? 9.133 -0.145 -6.187 1.00 97.69 75 GLU A N 1
ATOM 640 C CA . GLU A 1 75 ? 10.232 0.734 -6.581 1.00 97.69 75 G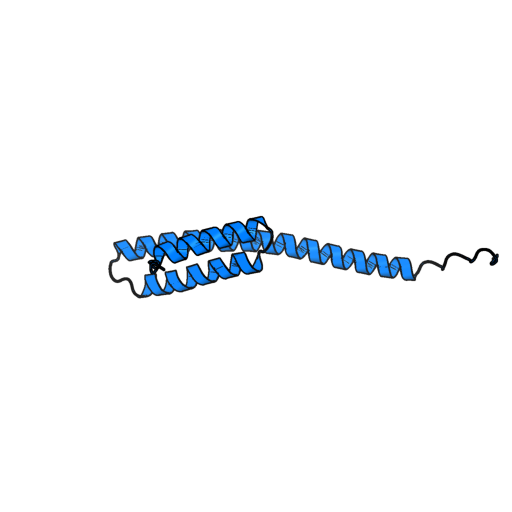LU A CA 1
ATOM 641 C C . GLU A 1 75 ? 11.370 -0.058 -7.227 1.00 97.69 75 GLU A C 1
ATOM 643 O O . GLU A 1 75 ? 11.825 0.319 -8.307 1.00 97.69 75 GLU A O 1
ATOM 648 N N . THR A 1 76 ? 11.751 -1.204 -6.652 1.00 97.75 76 THR A N 1
ATOM 649 C CA . THR A 1 76 ? 12.730 -2.115 -7.266 1.00 97.75 76 THR A CA 1
ATOM 650 C C . THR A 1 76 ? 12.271 -2.602 -8.641 1.00 97.75 76 THR A C 1
ATOM 652 O O . THR A 1 76 ? 13.025 -2.529 -9.612 1.00 97.75 76 THR A O 1
ATOM 655 N N . TRP A 1 77 ? 11.026 -3.073 -8.747 1.00 96.56 77 TRP A N 1
ATOM 656 C CA . TRP A 1 77 ? 10.456 -3.546 -10.009 1.00 96.56 77 TRP A CA 1
ATOM 657 C C . TRP A 1 77 ? 10.409 -2.431 -11.064 1.00 96.56 77 TRP A C 1
ATOM 659 O O . TRP A 1 77 ? 10.842 -2.622 -12.199 1.00 96.56 77 TRP A O 1
ATOM 669 N N . ASN A 1 78 ? 9.957 -1.236 -10.683 1.00 96.50 78 ASN A N 1
ATOM 670 C CA . ASN A 1 78 ? 9.839 -0.095 -11.583 1.00 96.50 78 ASN A CA 1
ATOM 671 C C . ASN A 1 78 ? 11.213 0.390 -12.071 1.00 96.50 78 ASN A C 1
ATOM 673 O O . ASN A 1 78 ? 11.361 0.720 -13.248 1.00 96.50 78 ASN A O 1
ATOM 677 N N . ALA A 1 79 ? 12.228 0.380 -11.201 1.00 97.19 79 ALA A N 1
ATOM 678 C CA . ALA A 1 79 ? 13.603 0.695 -11.577 1.00 97.19 79 ALA A CA 1
ATOM 679 C C . ALA A 1 79 ? 14.158 -0.303 -12.607 1.00 97.19 79 ALA A C 1
ATOM 681 O O . ALA A 1 79 ? 14.753 0.111 -13.601 1.00 97.19 79 ALA A O 1
ATOM 682 N N . ALA A 1 80 ? 13.902 -1.605 -12.434 1.00 95.81 80 ALA A N 1
ATOM 683 C CA . ALA A 1 80 ? 14.321 -2.625 -13.397 1.00 95.81 80 ALA A CA 1
ATOM 684 C C . ALA A 1 80 ? 13.649 -2.448 -14.773 1.00 95.81 80 ALA A C 1
ATOM 686 O O . ALA A 1 80 ? 14.303 -2.581 -15.810 1.00 95.81 80 ALA A O 1
ATOM 687 N N . ILE A 1 81 ? 12.357 -2.097 -14.799 1.00 94.69 81 ILE A N 1
ATOM 688 C CA . ILE A 1 81 ? 11.642 -1.775 -16.044 1.00 94.69 81 ILE A CA 1
ATOM 689 C C . ILE A 1 81 ? 12.228 -0.527 -16.712 1.00 94.69 81 ILE A C 1
ATOM 691 O O . ILE A 1 81 ? 12.426 -0.526 -17.927 1.00 94.69 81 ILE A O 1
ATOM 695 N N . ALA A 1 82 ? 12.526 0.522 -15.943 1.00 95.94 82 ALA A N 1
ATOM 696 C CA . ALA A 1 82 ? 13.140 1.739 -16.467 1.00 95.94 82 ALA A CA 1
ATOM 697 C C . ALA A 1 82 ? 14.529 1.465 -17.067 1.00 95.94 82 ALA A C 1
ATOM 699 O O . ALA A 1 82 ? 14.796 1.891 -18.189 1.00 95.94 82 ALA A O 1
ATOM 700 N N . ALA A 1 83 ? 15.367 0.689 -16.374 1.00 96.38 83 ALA A N 1
ATOM 701 C CA . ALA A 1 83 ? 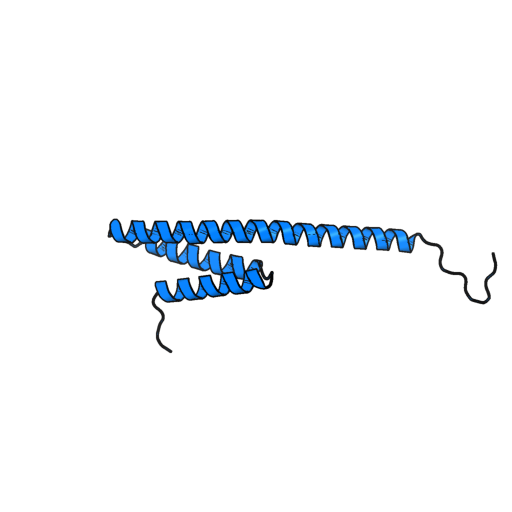16.684 0.290 -16.866 1.00 96.38 83 ALA A CA 1
ATOM 702 C C . ALA A 1 83 ? 16.588 -0.503 -18.177 1.00 96.38 83 ALA A C 1
ATOM 704 O O . ALA A 1 83 ? 17.295 -0.202 -19.135 1.00 96.38 83 ALA A O 1
ATOM 705 N N . ARG A 1 84 ? 15.654 -1.461 -18.267 1.00 95.81 84 ARG A N 1
ATOM 706 C CA . ARG A 1 84 ? 15.427 -2.223 -19.505 1.00 95.81 84 ARG A CA 1
ATOM 707 C C . ARG A 1 84 ? 14.992 -1.327 -20.664 1.00 95.81 84 ARG A C 1
ATOM 709 O O . ARG A 1 84 ? 15.457 -1.510 -21.781 1.00 95.81 84 ARG A O 1
ATOM 716 N N . ARG A 1 85 ? 14.108 -0.358 -20.414 1.00 95.19 85 ARG A N 1
ATOM 717 C CA . ARG A 1 85 ? 13.687 0.604 -21.445 1.00 95.19 85 ARG A CA 1
ATOM 718 C C . ARG A 1 85 ? 14.865 1.438 -21.941 1.00 95.19 85 ARG A C 1
ATOM 720 O O . ARG A 1 85 ? 15.008 1.587 -23.145 1.00 95.19 85 ARG A O 1
ATOM 727 N N . ALA A 1 86 ? 15.708 1.926 -21.031 1.00 95.00 86 ALA A N 1
ATOM 728 C CA . ALA A 1 86 ? 16.900 2.687 -21.391 1.00 95.00 86 ALA A CA 1
ATOM 729 C C . ALA A 1 86 ? 17.875 1.857 -22.241 1.00 95.00 86 ALA A C 1
ATOM 731 O O . ALA A 1 86 ? 18.349 2.347 -23.262 1.00 95.00 86 ALA A O 1
ATOM 732 N N . GLN A 1 87 ? 18.110 0.592 -21.868 1.00 95.12 87 GLN A N 1
ATOM 733 C CA . GLN A 1 87 ? 18.951 -0.315 -22.652 1.00 95.12 87 GLN A CA 1
ATOM 734 C C . GLN A 1 87 ? 18.388 -0.533 -24.059 1.00 95.12 87 GLN A C 1
ATOM 736 O O . GLN A 1 87 ? 19.109 -0.352 -25.030 1.00 95.12 87 GLN A O 1
ATOM 741 N N . ASN A 1 88 ? 17.092 -0.837 -24.180 1.00 93.75 88 ASN A N 1
ATOM 742 C CA . ASN A 1 88 ? 16.462 -1.046 -25.484 1.00 93.75 88 ASN A CA 1
ATOM 743 C C . ASN A 1 88 ? 16.571 0.193 -26.388 1.00 93.75 88 ASN A C 1
ATOM 745 O O . ASN A 1 88 ? 16.760 0.055 -27.593 1.00 93.75 88 ASN A O 1
ATOM 749 N N . THR A 1 89 ? 16.453 1.398 -25.821 1.00 93.88 89 THR A N 1
ATOM 750 C CA . THR A 1 89 ? 16.667 2.645 -26.569 1.00 93.88 89 THR A CA 1
ATOM 751 C C . THR A 1 89 ? 18.115 2.766 -27.040 1.00 93.88 89 THR A C 1
ATOM 753 O O . THR A 1 89 ? 18.345 3.058 -28.210 1.00 93.88 89 THR A O 1
ATOM 756 N N . ALA A 1 90 ? 19.091 2.500 -26.168 1.00 93.25 90 ALA A N 1
ATOM 757 C CA . ALA A 1 90 ? 20.507 2.555 -26.526 1.00 93.25 90 ALA A CA 1
ATOM 758 C C . ALA A 1 90 ? 20.878 1.517 -27.602 1.00 93.25 90 ALA A C 1
ATOM 760 O O . ALA A 1 90 ? 21.619 1.834 -28.531 1.00 93.25 90 ALA A O 1
ATOM 761 N N . ASP A 1 91 ? 20.336 0.302 -27.514 1.00 92.50 91 ASP A N 1
ATOM 762 C CA . ASP A 1 91 ? 20.545 -0.752 -28.511 1.00 92.50 91 ASP A CA 1
ATOM 763 C C . ASP A 1 91 ? 19.948 -0.351 -29.866 1.00 92.50 91 ASP A C 1
ATOM 765 O O . ASP A 1 91 ? 20.595 -0.516 -30.898 1.00 92.50 91 AS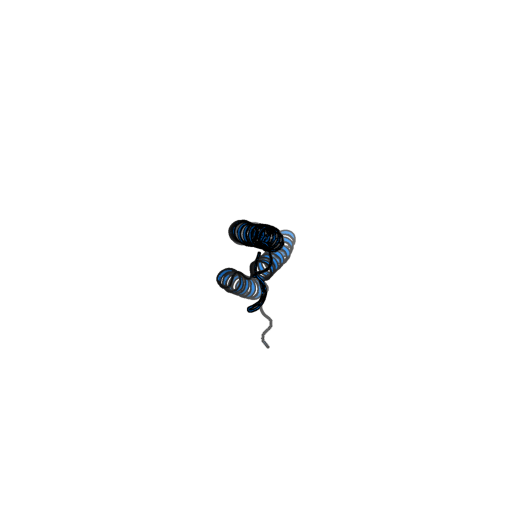P A O 1
ATOM 769 N N . ALA A 1 92 ? 18.751 0.247 -29.871 1.00 90.75 92 ALA A N 1
ATOM 770 C CA . ALA A 1 92 ? 18.135 0.768 -31.090 1.00 90.75 92 ALA A CA 1
ATOM 771 C C . ALA A 1 92 ? 18.979 1.886 -31.727 1.00 90.75 92 ALA A C 1
ATOM 773 O O . ALA A 1 92 ? 19.181 1.889 -32.940 1.00 90.75 92 ALA A O 1
ATOM 774 N N . GLU A 1 93 ? 19.533 2.802 -30.927 1.00 91.38 93 GLU A N 1
ATOM 775 C CA . GLU A 1 93 ? 20.455 3.832 -31.421 1.00 91.38 93 GLU A CA 1
ATOM 776 C C . GLU A 1 93 ? 21.742 3.239 -32.009 1.00 91.38 93 GLU A C 1
ATOM 778 O O . GLU A 1 93 ? 22.280 3.775 -32.979 1.00 91.38 93 GLU A O 1
ATOM 783 N N . GLN A 1 94 ? 22.262 2.154 -31.431 1.00 89.38 94 GLN A N 1
ATOM 784 C CA . GLN A 1 94 ? 23.424 1.454 -31.978 1.00 89.38 94 GLN A CA 1
ATOM 785 C C . GLN A 1 94 ? 23.088 0.736 -33.284 1.00 89.38 94 GLN A C 1
ATOM 787 O O . GLN A 1 94 ? 23.879 0.807 -34.221 1.00 89.38 94 GLN A O 1
ATOM 792 N N . GLU A 1 95 ? 21.924 0.091 -33.370 1.00 87.56 95 GLU A N 1
ATOM 793 C CA . GLU A 1 95 ? 21.455 -0.570 -34.589 1.00 87.56 95 GLU A CA 1
ATOM 794 C C . GLU A 1 95 ? 21.294 0.435 -35.734 1.00 87.56 95 GLU A C 1
ATOM 796 O O . GLU A 1 95 ? 21.780 0.195 -36.832 1.00 87.56 95 GLU A O 1
ATOM 801 N N . MET A 1 96 ? 20.719 1.613 -35.465 1.00 88.12 96 MET A N 1
ATOM 802 C CA . MET A 1 96 ? 20.589 2.688 -36.459 1.00 88.12 96 MET A CA 1
ATOM 803 C C . MET A 1 96 ? 21.933 3.220 -36.977 1.00 88.12 96 MET A C 1
ATOM 805 O O . MET A 1 96 ? 21.979 3.816 -38.051 1.00 88.12 96 MET A O 1
ATOM 809 N N . LYS A 1 97 ? 23.024 3.036 -36.224 1.00 89.62 97 LYS A N 1
ATOM 810 C CA . LYS A 1 97 ? 24.385 3.401 -36.650 1.00 89.62 97 LYS A CA 1
ATOM 811 C C . LYS A 1 9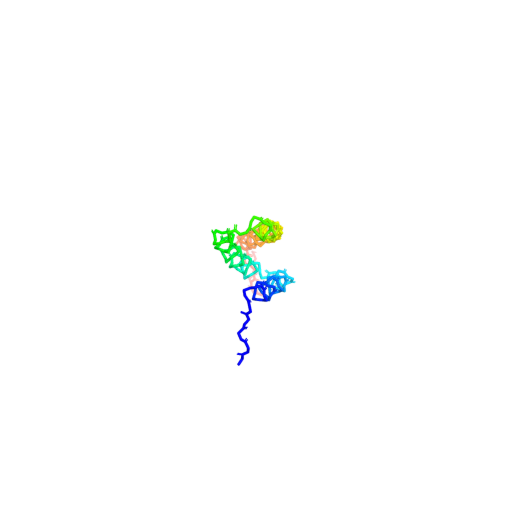7 ? 25.058 2.302 -37.471 1.00 89.62 97 LYS A C 1
ATOM 813 O O . LYS A 1 97 ? 26.130 2.552 -38.024 1.00 89.62 97 LYS A O 1
ATOM 818 N N . ARG A 1 98 ? 24.491 1.092 -37.530 1.00 83.44 98 ARG A N 1
ATOM 819 C CA . ARG A 1 98 ? 25.051 0.011 -38.342 1.00 83.44 98 ARG A CA 1
ATOM 820 C C . ARG A 1 98 ? 24.774 0.295 -39.818 1.00 83.44 98 ARG A C 1
ATOM 822 O O . ARG A 1 98 ? 23.660 0.691 -40.159 1.00 83.44 98 ARG A O 1
ATOM 829 N N . PRO A 1 99 ? 25.766 0.102 -40.700 1.00 83.50 99 PRO A N 1
ATOM 830 C CA . PRO A 1 99 ? 25.517 0.162 -42.130 1.00 83.50 99 PRO A CA 1
ATOM 831 C C . PRO A 1 99 ? 24.466 -0.887 -42.501 1.00 83.50 99 PRO A C 1
ATOM 833 O O . PRO A 1 99 ? 24.475 -2.000 -41.965 1.00 83.50 99 PRO A O 1
ATOM 836 N N . LEU A 1 100 ? 23.551 -0.516 -43.398 1.00 80.69 100 LEU A N 1
ATOM 837 C CA . LEU A 1 100 ? 22.556 -1.451 -43.908 1.00 80.69 100 LEU A CA 1
ATOM 838 C C . LEU A 1 100 ? 23.276 -2.626 -44.582 1.00 80.69 100 LEU A C 1
ATOM 840 O O . LEU A 1 100 ? 24.294 -2.409 -45.247 1.00 80.69 100 LEU A O 1
ATOM 844 N N . PRO A 1 101 ? 22.783 -3.865 -44.407 1.00 77.12 101 PRO A N 1
ATOM 845 C CA . PRO A 1 101 ? 23.323 -4.988 -45.149 1.00 77.12 101 PRO A CA 1
ATOM 846 C C . PRO A 1 101 ? 23.167 -4.700 -46.643 1.00 77.12 101 PRO A C 1
ATOM 848 O O . PRO A 1 101 ? 22.083 -4.323 -47.089 1.00 77.12 101 PRO A O 1
ATOM 851 N N . LEU A 1 102 ? 24.263 -4.857 -47.386 1.00 75.94 102 LEU A N 1
ATOM 852 C CA . LEU A 1 102 ? 24.259 -4.732 -48.841 1.00 75.94 102 LEU A CA 1
ATOM 853 C C . LEU A 1 102 ? 23.248 -5.719 -49.428 1.00 75.94 102 LEU A C 1
ATOM 855 O O . LEU A 1 102 ? 23.138 -6.860 -48.960 1.00 75.94 102 LEU A O 1
ATOM 859 N N . GLY A 1 103 ? 22.495 -5.270 -50.433 1.00 75.38 103 GLY A N 1
ATOM 860 C CA . GLY A 1 103 ? 21.590 -6.145 -51.168 1.00 75.38 103 GLY A CA 1
ATOM 861 C C . GLY A 1 103 ? 22.342 -7.273 -51.895 1.00 75.38 103 GLY A C 1
ATOM 862 O O . GLY A 1 103 ? 23.557 -7.185 -52.071 1.00 75.38 103 GLY A O 1
ATOM 863 N N . PRO A 1 104 ? 21.636 -8.322 -52.364 1.00 74.06 104 PRO A N 1
ATOM 864 C CA . PRO A 1 104 ? 22.243 -9.449 -53.087 1.00 74.06 104 PRO A CA 1
ATOM 865 C C . PRO A 1 104 ? 23.124 -9.040 -54.280 1.00 74.06 104 PRO A C 1
ATOM 867 O O . PRO A 1 104 ? 24.027 -9.788 -54.641 1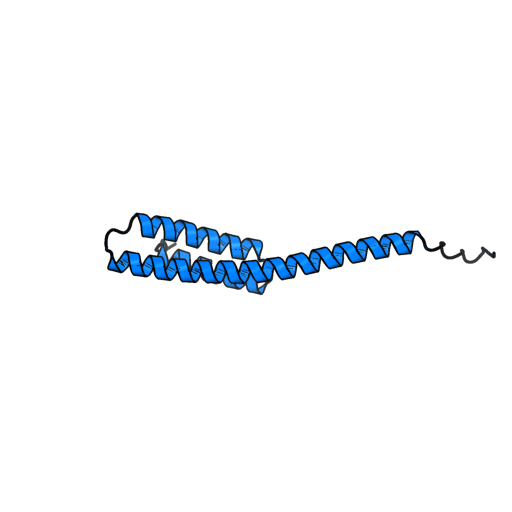.00 74.06 104 PRO A O 1
ATOM 870 N N . ASP A 1 105 ? 22.874 -7.855 -54.847 1.00 68.62 105 ASP A N 1
ATOM 871 C CA . ASP A 1 105 ? 23.518 -7.339 -56.057 1.00 68.62 105 ASP A CA 1
ATOM 872 C C . ASP A 1 105 ? 24.404 -6.096 -55.802 1.00 68.62 105 ASP A C 1
ATOM 874 O O . ASP A 1 105 ? 24.835 -5.442 -56.751 1.00 68.62 105 ASP A O 1
ATOM 878 N N . GLU A 1 106 ? 24.686 -5.742 -54.541 1.00 60.25 106 GLU A N 1
ATOM 879 C CA . GLU A 1 106 ? 25.533 -4.591 -54.190 1.00 60.25 106 GLU A CA 1
ATOM 880 C C . GLU A 1 106 ? 26.908 -5.049 -53.659 1.00 60.25 106 GLU A C 1
ATOM 882 O O . GLU A 1 106 ? 27.012 -5.757 -52.655 1.00 60.25 106 GLU A O 1
ATOM 887 N N . HIS A 1 107 ? 27.988 -4.625 -54.325 1.00 59.47 107 HIS A N 1
ATOM 888 C CA . HIS A 1 107 ? 29.377 -4.829 -53.891 1.00 59.47 107 HIS A CA 1
ATOM 889 C C . HIS A 1 107 ? 30.049 -3.479 -53.583 1.00 59.47 107 HIS A C 1
ATOM 891 O O . HIS A 1 107 ? 29.746 -2.486 -54.243 1.00 59.47 107 HIS A O 1
ATOM 897 N N . ILE A 1 108 ? 30.932 -3.465 -52.571 1.00 63.09 108 ILE A N 1
ATOM 898 C CA . ILE A 1 108 ? 31.710 -2.294 -52.103 1.00 63.09 108 ILE A CA 1
ATOM 899 C C . ILE A 1 108 ? 32.722 -1.849 -53.160 1.00 63.09 108 ILE A C 1
ATOM 901 O O . ILE A 1 108 ? 33.425 -2.739 -53.692 1.00 63.09 108 ILE A O 1
#

pLDDT: mean 93.47, std 9.29, range [53.69, 98.56]

Radius of gyration: 24.77 Å; chains: 1; bounding box: 58×21×81 Å

Sequence (108 aa):
MKDLTPRERWDVWMVQAQRFARRENYIDALGRLRLVLREVDEAVAAEADPAAKKKLERFRHRVARRRDRIREKFETWNAAIAARRAQNTADAEQEMKRPLPLGPDEHI

Foldseek 3Di:
DDDDDLVRQLVVLQVVLVVCLVVVVLVSSLVSLVVSLVVLVVVLVPDPDPVVSVVSVVVSVVSVVVSVVSVVVNVVVVVVVVVVVVVVVVVVVVVVVDDDPDDPPDDD

Secondary structure (DSSP, 8-state):
-PPPPHHHHHHHHHHHHHHHHHTT-HHHHHHHHHHHHHHHHHHHHH---HHHHHHHHHHHHHHHHHHHHHHHHHHHHHHHHHHHHHHHHHHHHHHHTSPPPPPTT---